Protein AF-A0A645GGL5-F1 (afdb_monomer)

Structure (mmCIF, N/CA/C/O backbone):
data_AF-A0A645GGL5-F1
#
_entry.id   AF-A0A645GGL5-F1
#
loop_
_atom_site.group_PDB
_atom_site.id
_atom_site.type_symbol
_atom_site.label_atom_id
_atom_site.label_alt_id
_atom_site.label_comp_id
_atom_site.label_asym_id
_atom_site.label_entity_id
_atom_site.label_seq_id
_atom_site.pdbx_PDB_ins_code
_atom_site.Cartn_x
_atom_site.Cartn_y
_atom_site.Cartn_z
_atom_site.occupancy
_atom_site.B_iso_or_equiv
_atom_site.auth_seq_id
_atom_site.auth_comp_id
_atom_site.auth_asym_id
_atom_site.auth_atom_id
_atom_site.pdbx_PDB_model_num
ATOM 1 N N . MET A 1 1 ? -5.438 13.450 6.960 1.00 63.94 1 MET A N 1
ATOM 2 C CA . MET A 1 1 ? -4.091 13.991 7.249 1.00 63.94 1 MET A CA 1
ATOM 3 C C . MET A 1 1 ? -3.062 12.881 7.447 1.00 63.94 1 MET A C 1
ATOM 5 O O . MET A 1 1 ? -2.145 12.822 6.651 1.00 63.94 1 MET A O 1
ATOM 9 N N . VAL A 1 2 ? -3.244 11.938 8.383 1.00 72.25 2 VAL A N 1
ATOM 10 C CA . VAL A 1 2 ? -2.272 10.837 8.626 1.00 72.25 2 VAL A CA 1
ATOM 11 C C . VAL A 1 2 ? -1.966 9.992 7.383 1.00 72.25 2 VAL A C 1
ATOM 13 O O . VAL A 1 2 ? -0.807 9.718 7.104 1.00 72.25 2 VAL A O 1
ATOM 16 N N . ILE A 1 3 ? -2.996 9.632 6.607 1.00 76.62 3 ILE A N 1
ATOM 17 C CA . ILE A 1 3 ? -2.826 8.859 5.364 1.00 76.62 3 ILE A CA 1
ATOM 18 C C . ILE A 1 3 ? -1.961 9.626 4.357 1.00 76.62 3 ILE A C 1
ATOM 20 O O . ILE A 1 3 ? -1.050 9.052 3.786 1.00 76.62 3 ILE A O 1
ATOM 24 N N . ALA A 1 4 ? -2.203 10.930 4.191 1.00 79.25 4 ALA A N 1
ATOM 25 C CA . ALA A 1 4 ? -1.440 11.758 3.259 1.00 79.25 4 ALA A CA 1
ATOM 26 C C . ALA A 1 4 ? 0.041 11.843 3.656 1.00 79.25 4 ALA A C 1
ATOM 28 O O . ALA A 1 4 ? 0.901 11.696 2.801 1.00 79.25 4 ALA A O 1
ATOM 29 N N . ILE A 1 5 ? 0.339 11.993 4.953 1.00 81.75 5 ILE A N 1
ATOM 30 C CA . ILE A 1 5 ? 1.720 12.011 5.458 1.00 81.75 5 ILE A CA 1
ATOM 31 C C . ILE A 1 5 ? 2.412 10.670 5.179 1.00 81.75 5 ILE A C 1
ATOM 33 O O . ILE A 1 5 ? 3.518 10.655 4.649 1.00 81.75 5 ILE A O 1
ATOM 37 N N . ALA A 1 6 ? 1.750 9.547 5.479 1.00 79.19 6 ALA A N 1
ATOM 38 C CA . ALA A 1 6 ? 2.298 8.218 5.208 1.00 79.19 6 ALA A CA 1
ATOM 39 C C . ALA A 1 6 ? 2.576 8.011 3.710 1.00 79.19 6 ALA A C 1
ATOM 41 O O . ALA A 1 6 ? 3.641 7.528 3.338 1.00 79.19 6 ALA A O 1
ATOM 42 N N . THR A 1 7 ? 1.65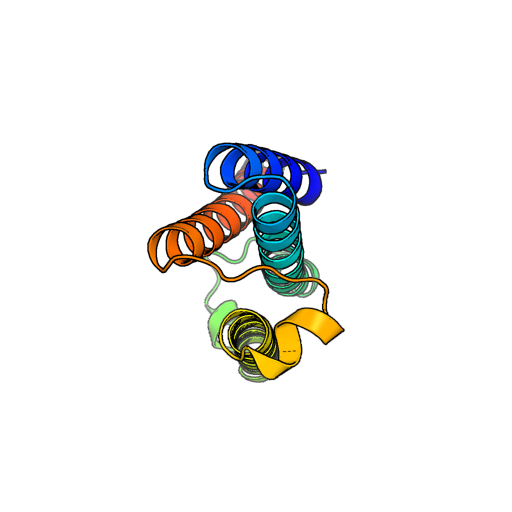8 8.439 2.846 1.00 83.56 7 THR A N 1
ATOM 43 C CA . THR A 1 7 ? 1.824 8.381 1.393 1.00 83.56 7 THR A CA 1
ATOM 44 C C . THR A 1 7 ? 2.968 9.255 0.889 1.00 83.56 7 THR A C 1
ATOM 46 O O . THR A 1 7 ? 3.743 8.800 0.054 1.00 83.56 7 THR A O 1
ATOM 49 N N . SER A 1 8 ? 3.108 10.486 1.385 1.00 83.88 8 SER A N 1
ATOM 50 C CA . SER A 1 8 ? 4.217 11.365 0.998 1.00 83.88 8 SER A CA 1
ATOM 51 C C . SER A 1 8 ? 5.570 10.789 1.421 1.00 83.88 8 SER A C 1
ATOM 53 O O . SER A 1 8 ? 6.527 10.862 0.656 1.00 83.88 8 SER A O 1
ATOM 55 N N . ILE A 1 9 ? 5.649 10.157 2.598 1.00 83.19 9 ILE A N 1
ATOM 56 C CA . ILE A 1 9 ? 6.859 9.446 3.035 1.00 83.19 9 ILE A CA 1
ATOM 57 C C . ILE A 1 9 ? 7.143 8.257 2.107 1.00 83.19 9 ILE A C 1
ATOM 59 O O . ILE A 1 9 ? 8.277 8.101 1.660 1.00 83.19 9 ILE A O 1
ATOM 63 N N . ALA A 1 10 ? 6.124 7.462 1.757 1.00 81.94 10 ALA A N 1
ATOM 64 C CA . ALA A 1 10 ? 6.272 6.348 0.816 1.00 81.94 10 ALA A CA 1
ATOM 65 C C . ALA A 1 10 ? 6.805 6.812 -0.545 1.00 81.94 10 ALA A C 1
ATOM 67 O O . ALA A 1 10 ? 7.709 6.185 -1.095 1.00 81.94 10 ALA A O 1
ATOM 68 N N . P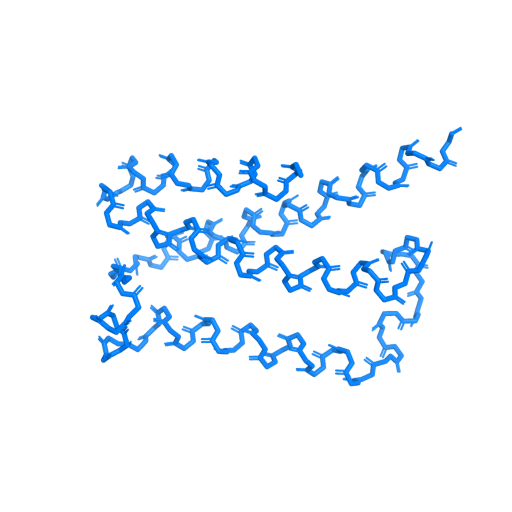HE A 1 11 ? 6.279 7.929 -1.056 1.00 85.81 11 PHE A N 1
ATOM 69 C CA . PHE A 1 11 ? 6.732 8.533 -2.305 1.00 85.81 11 PHE A CA 1
ATOM 70 C C . PHE A 1 11 ? 8.211 8.917 -2.239 1.00 85.81 11 PHE A C 1
ATOM 72 O O . PHE A 1 11 ? 8.981 8.537 -3.115 1.00 85.81 11 PHE A O 1
ATOM 79 N N . HIS A 1 12 ? 8.628 9.615 -1.177 1.00 85.69 12 HIS A N 1
ATOM 80 C CA . HIS A 1 12 ? 10.024 10.018 -0.997 1.00 85.69 12 HIS A CA 1
ATOM 81 C C . HIS A 1 12 ? 10.976 8.824 -0.862 1.00 85.69 12 HIS A C 1
ATOM 83 O O . HIS A 1 12 ? 12.076 8.851 -1.412 1.00 85.69 12 HIS A O 1
ATOM 89 N N . MET A 1 13 ? 10.562 7.764 -0.166 1.00 81.56 13 MET A N 1
ATOM 90 C CA . MET A 1 13 ? 11.359 6.540 -0.064 1.00 81.56 13 MET A CA 1
ATOM 91 C C . MET A 1 13 ? 11.488 5.835 -1.418 1.00 81.56 13 MET A C 1
ATOM 93 O O . MET A 1 13 ? 12.586 5.423 -1.783 1.00 81.56 13 MET A O 1
ATOM 97 N N . GLY A 1 14 ? 10.400 5.743 -2.187 1.00 81.25 14 GLY A N 1
ATOM 98 C CA . GLY A 1 14 ? 10.430 5.140 -3.520 1.00 81.25 14 GLY A CA 1
ATOM 99 C C . GLY A 1 14 ? 11.209 5.964 -4.541 1.00 81.25 14 GLY A C 1
ATOM 100 O O . GLY A 1 14 ? 11.918 5.391 -5.366 1.00 81.25 14 GLY A O 1
ATOM 101 N N . LEU A 1 15 ? 11.167 7.294 -4.423 1.00 85.94 15 LEU A N 1
ATOM 102 C CA . LEU A 1 15 ? 11.969 8.204 -5.236 1.00 85.94 15 LEU A CA 1
ATOM 103 C C . LEU A 1 15 ? 13.469 7.932 -5.059 1.00 85.94 15 LEU A C 1
ATOM 105 O O . LEU A 1 15 ? 14.188 7.835 -6.050 1.00 85.94 15 LEU A O 1
ATOM 109 N N . ASN A 1 16 ? 13.921 7.737 -3.817 1.00 82.00 16 ASN A N 1
ATOM 110 C CA . ASN A 1 16 ? 15.318 7.410 -3.515 1.00 82.00 16 ASN A CA 1
ATOM 111 C C . ASN A 1 16 ? 15.701 5.969 -3.891 1.00 82.00 16 ASN A C 1
ATOM 113 O O . ASN A 1 16 ? 16.874 5.699 -4.130 1.00 82.00 16 ASN A O 1
ATOM 117 N N . ALA A 1 17 ? 14.739 5.042 -3.929 1.00 78.75 17 ALA A N 1
ATOM 118 C CA . ALA A 1 17 ? 14.996 3.633 -4.226 1.00 78.75 17 ALA A CA 1
ATOM 119 C C . ALA A 1 17 ? 15.057 3.323 -5.731 1.00 78.75 17 ALA A C 1
ATOM 121 O O . ALA A 1 17 ? 15.765 2.402 -6.131 1.00 78.75 17 ALA A O 1
ATOM 122 N N . GLY A 1 18 ? 14.305 4.047 -6.565 1.00 75.38 18 GLY A N 1
ATOM 123 C CA . GLY A 1 18 ? 14.214 3.739 -7.996 1.00 75.38 18 GLY A CA 1
ATOM 124 C C . GLY A 1 18 ? 13.600 4.835 -8.865 1.00 75.38 18 GLY A C 1
ATOM 125 O O . GLY A 1 18 ? 13.131 4.550 -9.964 1.00 75.38 18 GLY A O 1
ATOM 126 N N . GLY A 1 19 ? 13.585 6.084 -8.391 1.00 84.31 19 GLY A N 1
ATOM 127 C CA . GLY A 1 19 ? 13.087 7.232 -9.147 1.00 84.31 19 GLY A CA 1
ATOM 128 C C . GLY A 1 19 ? 11.571 7.435 -9.070 1.00 84.31 19 GLY A C 1
ATOM 129 O O . GLY A 1 19 ? 10.853 6.772 -8.318 1.00 84.31 19 GLY A O 1
ATOM 130 N N . ALA A 1 20 ? 11.075 8.405 -9.843 1.00 84.50 20 ALA A N 1
ATOM 131 C CA . ALA A 1 20 ? 9.679 8.845 -9.792 1.00 84.50 20 ALA A CA 1
ATOM 132 C C . ALA A 1 20 ? 8.642 7.722 -10.026 1.00 84.50 20 ALA A C 1
ATOM 134 O O . ALA A 1 20 ? 7.672 7.683 -9.269 1.00 84.50 20 ALA A O 1
ATOM 135 N N . PRO A 1 21 ? 8.833 6.770 -10.966 1.00 84.00 21 PRO A N 1
ATOM 136 C CA . PRO A 1 21 ? 7.868 5.687 -11.189 1.00 84.00 21 PRO A CA 1
ATOM 137 C C . PRO A 1 21 ? 7.700 4.779 -9.961 1.00 84.00 21 PRO A C 1
ATOM 139 O O . PRO A 1 21 ? 6.582 4.451 -9.556 1.00 84.00 21 PRO A O 1
ATOM 142 N N . VAL A 1 22 ? 8.810 4.430 -9.300 1.00 83.12 22 VAL A N 1
ATOM 143 C CA . VAL A 1 22 ? 8.798 3.627 -8.067 1.00 83.12 22 VAL A CA 1
ATOM 144 C C . VAL A 1 22 ? 8.181 4.419 -6.913 1.00 83.12 22 VAL A C 1
ATOM 146 O O . VAL A 1 22 ? 7.363 3.879 -6.168 1.00 83.12 22 VAL A O 1
ATOM 149 N N . GLY A 1 23 ? 8.498 5.713 -6.802 1.00 85.69 23 GLY A N 1
ATOM 150 C CA . GLY A 1 23 ? 7.870 6.631 -5.847 1.00 85.69 23 GLY A CA 1
ATOM 151 C C . GLY A 1 23 ? 6.346 6.660 -5.967 1.00 85.69 23 GLY A C 1
ATOM 152 O O . GLY A 1 23 ? 5.644 6.429 -4.978 1.00 85.69 23 GLY A O 1
ATOM 153 N N . THR A 1 24 ? 5.821 6.887 -7.174 1.00 85.69 24 THR A N 1
ATOM 154 C CA . THR A 1 24 ? 4.372 6.929 -7.443 1.00 85.69 24 THR A CA 1
ATOM 155 C C . THR A 1 24 ? 3.705 5.595 -7.117 1.00 85.69 24 THR A C 1
ATOM 157 O O . THR A 1 24 ? 2.655 5.566 -6.477 1.00 85.69 24 THR A O 1
ATOM 160 N N . THR A 1 25 ? 4.361 4.486 -7.453 1.00 88.00 25 THR A N 1
ATOM 161 C CA . THR A 1 25 ? 3.878 3.127 -7.178 1.00 88.00 25 THR A CA 1
ATOM 162 C C . THR A 1 25 ? 3.782 2.837 -5.678 1.00 88.00 25 THR A C 1
ATOM 164 O O . THR A 1 25 ? 2.753 2.366 -5.185 1.00 88.00 25 THR A O 1
ATOM 167 N N . MET A 1 26 ? 4.823 3.187 -4.913 1.00 84.81 26 MET A N 1
ATOM 168 C CA . MET A 1 26 ? 4.830 3.051 -3.453 1.00 84.81 26 MET A CA 1
ATOM 169 C C . MET A 1 26 ? 3.773 3.943 -2.790 1.00 84.81 26 MET A C 1
ATOM 171 O O . MET A 1 26 ? 3.113 3.523 -1.833 1.00 84.81 26 MET A O 1
ATOM 175 N N . ALA A 1 27 ? 3.579 5.158 -3.306 1.00 86.44 27 ALA A N 1
ATOM 176 C CA . ALA A 1 27 ? 2.553 6.084 -2.846 1.00 86.44 27 ALA A CA 1
ATOM 177 C C . ALA A 1 27 ? 1.136 5.547 -3.102 1.00 86.44 27 ALA A C 1
ATOM 179 O O . ALA A 1 27 ? 0.322 5.516 -2.176 1.00 86.44 27 ALA A O 1
ATOM 180 N N . PHE A 1 28 ? 0.857 5.072 -4.319 1.00 86.75 28 PHE A N 1
ATOM 181 C CA . PHE A 1 28 ? -0.417 4.460 -4.698 1.00 86.75 28 PHE A CA 1
ATOM 182 C C . PHE A 1 28 ? -0.745 3.258 -3.809 1.00 86.75 28 PHE A C 1
ATOM 184 O O . PHE A 1 28 ? -1.812 3.207 -3.193 1.00 86.75 28 PHE A O 1
ATOM 191 N N . ALA A 1 29 ? 0.203 2.334 -3.647 1.00 86.38 29 ALA A N 1
ATOM 192 C CA . ALA A 1 29 ? -0.007 1.146 -2.834 1.00 86.38 29 ALA A CA 1
ATOM 193 C C . ALA A 1 29 ? -0.236 1.483 -1.352 1.00 86.38 29 ALA A C 1
ATOM 195 O O . ALA A 1 29 ? -1.149 0.944 -0.719 1.00 86.38 29 ALA A O 1
ATOM 196 N N . THR A 1 30 ? 0.527 2.440 -0.814 1.00 85.31 30 THR A N 1
ATOM 197 C CA . THR A 1 30 ? 0.342 2.932 0.557 1.00 85.31 30 THR A CA 1
ATOM 198 C C . THR A 1 30 ? -1.027 3.591 0.718 1.00 85.31 30 THR A C 1
ATOM 200 O O . THR A 1 30 ? -1.725 3.303 1.685 1.00 85.31 30 THR A O 1
ATOM 203 N N . LEU A 1 31 ? -1.470 4.412 -0.242 1.00 85.62 31 LEU A N 1
ATOM 204 C CA . LEU A 1 31 ? -2.810 5.009 -0.232 1.00 85.62 31 LEU A CA 1
ATOM 205 C C . LEU A 1 31 ? -3.907 3.947 -0.211 1.00 85.62 31 LEU A C 1
ATOM 207 O O . LEU A 1 31 ? -4.789 4.014 0.647 1.00 85.62 31 LEU A O 1
ATOM 211 N N . CYS A 1 32 ? -3.864 2.981 -1.130 1.00 86.50 32 CYS A N 1
ATOM 212 C CA . CYS A 1 32 ? -4.865 1.920 -1.231 1.00 86.50 32 CYS A CA 1
ATOM 213 C C . CYS A 1 32 ? -4.956 1.119 0.068 1.00 86.50 32 CYS A C 1
ATOM 215 O O . CYS A 1 32 ? -6.047 0.935 0.613 1.00 86.50 32 CYS A O 1
ATOM 217 N N . LEU A 1 33 ? -3.812 0.718 0.620 1.00 82.94 33 LEU A N 1
ATOM 218 C CA . LEU A 1 33 ? -3.767 -0.074 1.840 1.00 82.94 33 LEU A CA 1
ATOM 219 C C . LEU A 1 33 ? -4.180 0.748 3.077 1.00 82.94 33 LEU A C 1
ATOM 221 O O . LEU A 1 33 ? -4.988 0.288 3.886 1.00 82.94 33 LEU A O 1
ATOM 225 N N . SER A 1 34 ? -3.741 2.005 3.195 1.00 81.56 34 SER A N 1
ATOM 226 C CA . SER A 1 34 ? -4.203 2.921 4.247 1.00 81.56 34 SER A CA 1
ATOM 227 C C . SER A 1 34 ? -5.708 3.198 4.164 1.00 81.56 34 SER A C 1
ATOM 229 O O . SER A 1 34 ? -6.364 3.310 5.200 1.00 81.56 34 SER A O 1
ATOM 231 N N . ARG A 1 35 ? -6.286 3.306 2.959 1.00 82.06 35 ARG A N 1
ATOM 232 C CA . ARG A 1 35 ? -7.739 3.461 2.758 1.00 82.06 35 ARG A CA 1
ATOM 233 C C . ARG A 1 35 ? -8.494 2.210 3.173 1.00 82.06 35 ARG A C 1
ATOM 235 O O . ARG A 1 35 ? -9.525 2.331 3.833 1.00 82.06 35 ARG A O 1
ATOM 242 N N . LEU A 1 36 ? -7.950 1.039 2.861 1.00 80.94 36 LEU A N 1
ATOM 243 C CA . LEU A 1 36 ? -8.497 -0.236 3.291 1.00 80.94 36 LEU A CA 1
ATOM 244 C C . LEU A 1 36 ? -8.544 -0.303 4.824 1.00 80.94 36 LEU A C 1
ATOM 246 O O . LEU A 1 36 ? -9.621 -0.463 5.391 1.00 80.94 36 LEU A O 1
ATOM 250 N N . PHE A 1 37 ? -7.426 -0.026 5.506 1.00 74.25 37 PHE A N 1
ATOM 251 C CA . PHE A 1 37 ? -7.370 0.063 6.972 1.00 74.25 37 PHE A CA 1
ATOM 252 C C . PHE A 1 37 ? -8.280 1.157 7.555 1.00 74.25 37 PHE A C 1
ATOM 254 O O . PHE A 1 37 ? -8.886 0.978 8.613 1.00 74.25 37 PHE A O 1
ATOM 261 N N . HIS A 1 38 ? -8.427 2.294 6.878 1.00 74.19 38 HIS A N 1
ATOM 262 C CA . HIS A 1 38 ? -9.354 3.340 7.301 1.00 74.19 38 HIS A CA 1
ATOM 263 C C . HIS A 1 38 ? -10.815 2.885 7.196 1.00 74.19 38 HIS A C 1
ATOM 265 O O . HIS A 1 38 ? -1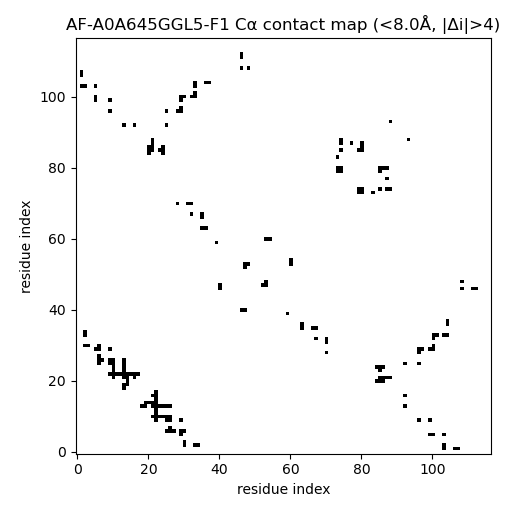1.603 3.184 8.089 1.00 74.19 38 HIS A O 1
ATOM 271 N N . GLY A 1 39 ? -11.177 2.129 6.156 1.00 71.69 39 GLY A N 1
ATOM 272 C CA . GLY A 1 39 ? -12.508 1.538 5.998 1.00 71.69 39 GLY A CA 1
ATOM 273 C C . GLY A 1 39 ? -12.893 0.645 7.182 1.00 71.69 39 GLY A C 1
ATOM 274 O O . GLY A 1 39 ? -14.020 0.727 7.676 1.00 71.69 39 GLY A O 1
ATOM 275 N N . PHE A 1 40 ? -11.928 -0.106 7.730 1.00 67.31 40 PHE A N 1
ATOM 276 C CA . PHE A 1 40 ? -12.100 -0.795 9.017 1.00 67.31 40 PHE A CA 1
ATOM 277 C C . PHE A 1 40 ? -12.389 0.196 10.128 1.00 67.31 40 PHE A C 1
ATOM 279 O O . PHE A 1 40 ? -13.353 0.029 10.879 1.00 67.31 40 PHE A O 1
ATOM 286 N N . ASN A 1 41 ? -11.564 1.245 10.204 1.00 61.75 41 ASN A N 1
ATOM 287 C CA . ASN A 1 41 ? -11.613 2.205 11.291 1.00 61.75 41 ASN A CA 1
ATOM 288 C C . ASN A 1 41 ? -12.914 3.040 11.331 1.00 61.75 41 ASN A C 1
ATOM 290 O O . ASN A 1 41 ? -13.357 3.434 12.411 1.00 61.75 41 ASN A O 1
ATOM 294 N N . CYS A 1 42 ? -13.528 3.288 10.171 1.00 56.88 42 CYS A N 1
ATOM 295 C CA . CYS A 1 42 ? -14.794 4.009 10.019 1.00 56.88 42 CYS A CA 1
ATOM 296 C C . CYS A 1 42 ? -16.017 3.170 10.391 1.00 56.88 42 CYS A C 1
ATOM 298 O O . CYS A 1 42 ? -16.970 3.714 10.943 1.00 56.88 42 CYS A O 1
ATOM 300 N N . LYS A 1 43 ? -16.003 1.852 10.147 1.00 56.53 43 LYS A N 1
ATOM 301 C CA . LYS A 1 43 ? -17.147 0.990 10.493 1.00 56.53 43 LYS A CA 1
ATOM 302 C C . LYS A 1 43 ? -17.270 0.727 11.999 1.00 56.53 43 LYS A C 1
ATOM 304 O O . LYS A 1 43 ? -18.340 0.342 12.463 1.00 56.53 43 LYS A O 1
ATOM 309 N N . SER A 1 44 ? -16.213 0.947 12.787 1.00 48.81 44 SER A N 1
ATOM 310 C CA . SER A 1 44 ? -16.282 0.853 14.251 1.00 48.81 44 SER A CA 1
ATOM 311 C C . SER A 1 44 ? -15.938 2.179 14.955 1.00 48.81 44 SER A C 1
ATOM 313 O O . SER A 1 44 ? -14.814 2.681 14.983 1.00 48.81 44 SER A O 1
ATOM 315 N N . GLN A 1 45 ? -16.937 2.726 15.643 1.00 45.25 45 GLN A N 1
ATOM 316 C CA . GLN A 1 45 ? -16.848 3.932 16.477 1.00 45.25 45 GLN A CA 1
ATOM 317 C C . GLN A 1 45 ? -15.947 3.746 17.727 1.00 45.25 45 GLN A C 1
ATOM 319 O O . GLN A 1 45 ? -15.676 4.699 18.461 1.00 45.25 45 GLN A O 1
ATOM 324 N N . ARG A 1 46 ? -15.436 2.526 17.981 1.00 46.94 46 ARG A N 1
ATOM 325 C CA . ARG A 1 46 ? -14.526 2.179 19.094 1.00 46.94 46 ARG A CA 1
ATOM 326 C C . ARG A 1 46 ? -13.118 1.777 18.595 1.00 46.94 46 ARG A C 1
ATOM 328 O O . ARG A 1 46 ? -12.993 1.332 17.454 1.00 46.94 46 ARG A O 1
ATOM 335 N N . PRO A 1 47 ? -12.043 1.992 19.384 1.00 46.72 47 PRO A N 1
ATOM 336 C CA . PRO A 1 47 ? -10.682 1.559 19.050 1.00 46.72 47 PRO A CA 1
ATOM 337 C C . PRO A 1 47 ? -10.633 0.032 18.921 1.00 46.72 47 PRO A C 1
ATOM 339 O O . PRO A 1 47 ? -11.193 -0.684 19.749 1.00 46.72 47 PRO A O 1
ATOM 342 N N . MET A 1 48 ? -10.037 -0.454 17.833 1.00 49.25 48 MET A N 1
ATOM 343 C CA . MET A 1 48 ? -10.294 -1.805 17.311 1.00 49.25 48 MET A CA 1
ATOM 344 C C . MET A 1 48 ? -9.218 -2.816 17.674 1.00 49.25 48 MET A C 1
ATOM 346 O O . MET A 1 48 ? -9.524 -4.002 17.708 1.00 49.25 48 MET A O 1
ATOM 350 N N . LEU A 1 49 ? -8.006 -2.363 18.021 1.00 48.81 49 LEU A N 1
ATOM 351 C CA . LEU A 1 49 ? -6.923 -3.241 18.493 1.00 48.81 49 LEU A CA 1
ATOM 352 C C . LEU A 1 49 ? -7.288 -4.066 19.731 1.00 48.81 49 LEU A C 1
ATOM 354 O O . LEU A 1 49 ? -6.657 -5.084 19.973 1.00 48.81 49 LEU A O 1
ATOM 358 N N . PHE A 1 50 ? -8.314 -3.665 20.489 1.00 47.91 50 PHE A N 1
ATOM 359 C CA . PHE A 1 50 ? -8.690 -4.319 21.746 1.00 47.91 50 PHE A CA 1
ATOM 360 C C . PHE A 1 50 ? -10.11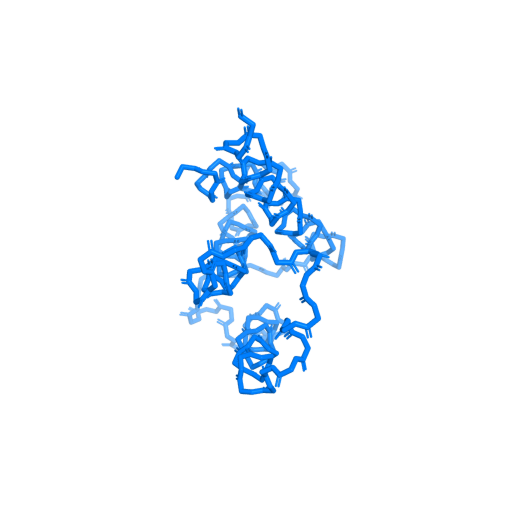5 -4.884 21.777 1.00 47.91 50 PHE A C 1
ATOM 362 O O . PHE A 1 50 ? -10.567 -5.342 22.825 1.00 47.91 50 PHE A O 1
ATOM 369 N N . SER A 1 51 ? -10.857 -4.885 20.662 1.00 48.03 51 SER A N 1
ATOM 370 C CA . SER A 1 51 ? -12.214 -5.443 20.652 1.00 48.03 51 SER A CA 1
ATOM 371 C C . SER A 1 51 ? -12.300 -6.669 19.750 1.00 48.03 51 SER A C 1
ATOM 373 O O . SER A 1 51 ? -12.171 -6.563 18.532 1.00 48.03 51 SER A O 1
ATOM 375 N N . LYS A 1 52 ? -12.622 -7.828 20.345 1.00 52.75 52 LYS A N 1
ATOM 376 C CA . LYS A 1 52 ? -12.892 -9.127 19.685 1.00 52.75 52 LYS A CA 1
ATOM 377 C C . LYS A 1 52 ? -13.892 -9.059 18.508 1.00 52.75 52 LYS A C 1
ATOM 379 O O . LYS A 1 52 ? -14.033 -10.022 17.763 1.00 52.75 52 LYS A O 1
ATOM 384 N N . LYS A 1 53 ? -14.569 -7.922 18.296 1.00 54.41 53 LYS A N 1
ATOM 385 C CA . LYS A 1 53 ? -15.428 -7.651 17.133 1.00 54.41 53 LYS A CA 1
ATOM 386 C C . LYS A 1 53 ? -14.682 -7.543 15.797 1.00 54.41 53 LYS A C 1
ATOM 388 O O . LYS A 1 53 ? -15.336 -7.751 14.779 1.00 54.41 53 LYS A O 1
ATOM 393 N N . LEU A 1 54 ? -13.370 -7.266 15.780 1.00 55.28 54 LEU A N 1
ATOM 394 C CA . LEU A 1 54 ? -12.590 -7.199 14.530 1.00 55.28 54 LEU A CA 1
ATOM 395 C C . LEU A 1 54 ? -12.638 -8.535 13.765 1.00 55.28 54 LEU A C 1
ATOM 397 O O . LEU A 1 54 ? -12.886 -8.549 12.565 1.00 55.28 54 LEU A O 1
ATOM 401 N N . PHE A 1 55 ? -12.502 -9.653 14.482 1.00 58.31 55 PHE A N 1
ATOM 402 C CA . PHE A 1 55 ? -12.595 -11.006 13.921 1.00 58.31 55 PHE A CA 1
ATOM 403 C C . PHE A 1 55 ? -14.033 -11.530 13.796 1.00 58.31 55 PHE A C 1
ATOM 405 O O . PHE A 1 55 ? -14.273 -12.509 13.095 1.00 58.31 55 PHE A O 1
ATOM 412 N N . ASN A 1 56 ? -15.006 -10.886 14.447 1.00 62.91 56 ASN A N 1
ATOM 413 C CA . ASN A 1 56 ? -16.394 -11.350 14.425 1.00 62.91 56 ASN A CA 1
ATOM 414 C C . ASN A 1 56 ? -17.115 -11.003 13.109 1.00 62.91 56 ASN A C 1
ATOM 416 O O . ASN A 1 56 ? -18.053 -11.691 12.716 1.00 62.91 56 ASN A O 1
ATOM 420 N N . ASN A 1 57 ? -16.693 -9.944 12.405 1.00 72.25 57 ASN A N 1
ATOM 421 C CA . ASN A 1 57 ? -17.306 -9.548 11.136 1.00 72.25 57 ASN A CA 1
ATOM 422 C C . ASN A 1 57 ? -16.522 -10.101 9.937 1.00 72.25 57 ASN A C 1
ATOM 424 O O . ASN A 1 57 ? -15.698 -9.409 9.336 1.00 72.25 57 ASN A O 1
ATOM 428 N N . ARG A 1 58 ? -16.826 -11.353 9.577 1.00 73.25 58 ARG A N 1
ATOM 429 C CA . ARG A 1 58 ? -16.205 -12.056 8.443 1.00 73.25 58 ARG A CA 1
ATOM 430 C C . ARG A 1 58 ? -16.354 -11.305 7.118 1.00 73.25 58 ARG A C 1
ATOM 432 O O . ARG A 1 58 ? -15.426 -11.326 6.324 1.00 73.25 58 ARG A O 1
ATOM 439 N N . TYR A 1 59 ? -17.461 -10.590 6.899 1.00 79.50 59 TYR A N 1
ATOM 440 C CA . TYR A 1 59 ? -17.664 -9.790 5.684 1.00 79.50 59 TYR A CA 1
ATOM 441 C C . TYR A 1 59 ? -16.684 -8.621 5.583 1.00 79.50 59 TYR A C 1
ATOM 443 O O . TYR A 1 59 ? -16.186 -8.323 4.503 1.00 79.50 59 TYR A O 1
ATOM 451 N N . LEU A 1 60 ? -16.387 -7.964 6.708 1.00 74.25 60 LEU A N 1
ATOM 452 C CA . LEU A 1 60 ? -15.414 -6.876 6.728 1.00 74.25 60 LEU A CA 1
ATOM 453 C C . LEU A 1 60 ? -14.005 -7.414 6.458 1.00 74.25 60 LEU A C 1
ATOM 455 O O . LEU A 1 60 ? -13.293 -6.859 5.627 1.00 74.25 60 LEU A O 1
ATOM 459 N N . LEU A 1 61 ? -13.640 -8.526 7.106 1.00 77.50 61 LEU A N 1
ATOM 460 C CA . LEU A 1 61 ? -12.363 -9.202 6.876 1.00 77.50 61 LEU A CA 1
ATOM 461 C C . LEU A 1 61 ? -12.221 -9.682 5.423 1.00 77.50 61 LEU A C 1
ATOM 463 O O . LEU A 1 61 ? -11.167 -9.499 4.827 1.00 77.50 61 LEU A O 1
ATOM 467 N N . LEU A 1 62 ? -13.286 -10.228 4.829 1.00 81.94 62 LEU A N 1
ATOM 468 C CA . LEU A 1 62 ? -13.307 -10.612 3.417 1.00 81.94 62 LEU A CA 1
ATOM 469 C C . LEU A 1 62 ? -13.114 -9.406 2.497 1.00 81.94 62 LEU A C 1
ATOM 471 O O . LEU A 1 62 ? -12.296 -9.484 1.591 1.00 81.94 62 LEU A O 1
ATOM 475 N N . ALA A 1 63 ? -13.789 -8.280 2.747 1.00 84.06 63 ALA A N 1
ATOM 476 C CA . ALA A 1 63 ? -13.604 -7.065 1.949 1.00 84.06 63 ALA 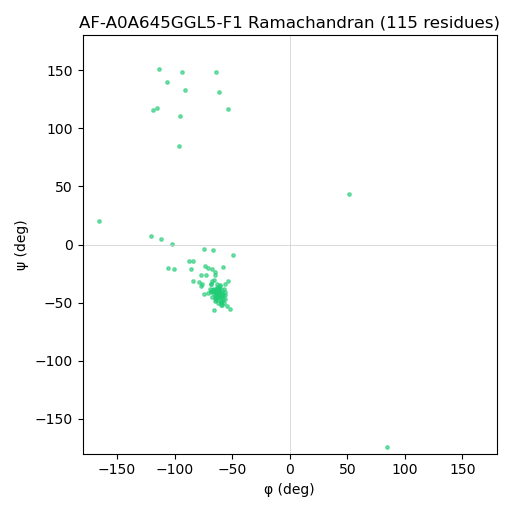A CA 1
ATOM 477 C C . ALA A 1 63 ? -12.156 -6.539 2.009 1.00 84.06 63 ALA A C 1
ATOM 479 O O . ALA A 1 63 ? -11.634 -6.054 1.007 1.00 84.06 63 ALA A O 1
ATOM 480 N N . PHE A 1 64 ? -11.481 -6.680 3.156 1.00 82.75 64 PHE A N 1
ATOM 481 C CA . PHE A 1 64 ? -10.047 -6.391 3.276 1.00 82.75 64 PHE A CA 1
ATOM 482 C C . PHE A 1 64 ? -9.196 -7.326 2.464 1.00 82.75 64 PHE A C 1
ATOM 484 O O . PHE A 1 64 ? -8.402 -6.875 1.655 1.00 82.75 64 PHE A O 1
ATOM 491 N N . LEU A 1 65 ? -9.344 -8.625 2.704 1.00 83.19 65 LEU A N 1
ATOM 492 C CA . LEU A 1 65 ? -8.524 -9.623 2.039 1.00 83.19 65 LEU A CA 1
ATOM 493 C C . LEU A 1 65 ? -8.698 -9.515 0.529 1.00 83.19 65 LEU A C 1
ATOM 495 O O . LEU A 1 65 ? -7.711 -9.550 -0.192 1.00 83.19 65 LEU A O 1
ATOM 499 N N . PHE A 1 66 ? -9.923 -9.268 0.067 1.00 88.56 66 PHE A N 1
ATOM 500 C CA . PHE A 1 66 ? -10.215 -9.017 -1.334 1.00 88.56 66 PHE A CA 1
ATOM 501 C C . PHE A 1 66 ? -9.514 -7.751 -1.849 1.00 88.56 66 PHE A C 1
ATOM 503 O O . PHE A 1 66 ? -8.791 -7.822 -2.837 1.00 88.56 66 PHE A O 1
ATOM 510 N N . GLY A 1 67 ? -9.637 -6.611 -1.158 1.00 87.56 67 GLY A N 1
ATOM 511 C CA . GLY A 1 67 ? -8.958 -5.371 -1.555 1.00 87.56 67 GLY A CA 1
ATOM 512 C C . GLY A 1 67 ? -7.425 -5.462 -1.526 1.00 87.56 67 GLY A C 1
ATOM 513 O O . GLY A 1 67 ? -6.757 -4.949 -2.420 1.00 87.56 67 GLY A O 1
ATOM 514 N N . ALA A 1 68 ? -6.860 -6.145 -0.531 1.00 84.69 68 ALA A N 1
ATOM 515 C CA . ALA A 1 68 ? -5.425 -6.384 -0.406 1.00 84.69 68 ALA A CA 1
ATOM 516 C C . ALA A 1 68 ? -4.910 -7.348 -1.485 1.00 84.69 68 ALA A C 1
ATOM 518 O O . ALA A 1 68 ? -3.826 -7.134 -2.029 1.00 84.69 68 ALA A O 1
ATOM 519 N N . ALA A 1 69 ? -5.694 -8.376 -1.824 1.00 86.88 69 ALA A N 1
ATOM 520 C CA . ALA A 1 69 ? -5.392 -9.290 -2.919 1.00 86.88 69 ALA A CA 1
ATOM 521 C C . ALA A 1 69 ? -5.393 -8.550 -4.259 1.00 86.88 69 ALA A C 1
ATOM 523 O O . ALA A 1 69 ? -4.412 -8.640 -4.981 1.00 86.88 69 ALA A O 1
ATOM 524 N N . LEU A 1 70 ? -6.422 -7.741 -4.538 1.00 88.38 70 LEU A N 1
ATOM 525 C CA . LEU A 1 70 ? -6.488 -6.885 -5.729 1.00 88.38 70 LEU A CA 1
ATOM 526 C C . LEU A 1 70 ? -5.288 -5.945 -5.838 1.00 88.38 70 LEU A C 1
ATOM 528 O O . LEU A 1 70 ? -4.670 -5.868 -6.896 1.00 88.38 70 LEU A O 1
ATOM 532 N N . 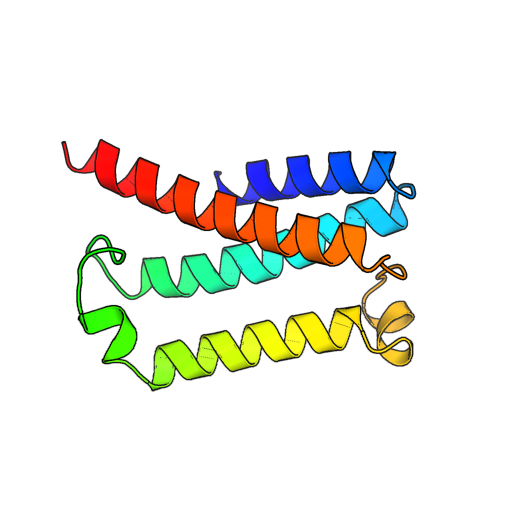LEU A 1 71 ? -4.926 -5.262 -4.747 1.00 87.25 71 LEU A N 1
ATOM 533 C CA . LEU A 1 71 ? -3.748 -4.396 -4.739 1.00 87.25 71 LEU A CA 1
ATOM 534 C C . LEU A 1 71 ? -2.474 -5.194 -5.034 1.00 87.25 71 LEU A C 1
ATOM 536 O O . LEU A 1 71 ? -1.655 -4.767 -5.837 1.00 87.25 71 LEU A O 1
ATOM 540 N N . THR A 1 72 ? -2.320 -6.364 -4.416 1.00 83.75 72 THR A N 1
ATOM 541 C CA . THR A 1 72 ? -1.161 -7.232 -4.653 1.00 83.75 72 THR A CA 1
ATOM 542 C C . THR A 1 72 ? -1.120 -7.702 -6.104 1.00 83.75 72 THR A C 1
ATOM 544 O O . THR A 1 72 ? -0.063 -7.642 -6.714 1.00 83.75 72 THR A O 1
ATOM 547 N N . SER A 1 73 ? -2.259 -8.084 -6.687 1.00 85.88 73 SER A N 1
ATOM 548 C CA . SER A 1 73 ? -2.373 -8.455 -8.100 1.00 85.88 73 SER A CA 1
ATOM 549 C C . SER A 1 73 ? -1.950 -7.323 -9.035 1.00 85.88 73 SER A C 1
ATOM 551 O O . SER A 1 73 ? -1.234 -7.580 -9.994 1.00 85.88 73 SER A O 1
ATOM 553 N N . VAL A 1 74 ? -2.333 -6.075 -8.748 1.00 85.69 74 VAL A N 1
ATOM 554 C CA . VAL A 1 74 ? -1.896 -4.910 -9.541 1.00 85.69 74 VAL A CA 1
ATOM 555 C C . VAL A 1 74 ? -0.377 -4.712 -9.469 1.00 85.69 74 VAL A C 1
ATOM 557 O O . VAL A 1 74 ? 0.219 -4.305 -10.457 1.00 85.69 74 VAL A O 1
ATOM 560 N N . LEU A 1 75 ? 0.258 -5.023 -8.335 1.00 82.00 75 LEU A N 1
ATOM 561 C CA . LEU A 1 75 ? 1.706 -4.851 -8.151 1.00 82.00 75 LEU A CA 1
ATOM 562 C C . LEU A 1 75 ? 2.553 -6.032 -8.648 1.00 82.00 75 LEU A C 1
ATOM 564 O O . LEU A 1 75 ? 3.754 -5.864 -8.836 1.00 82.00 75 LEU A O 1
ATOM 568 N N . THR A 1 76 ? 1.977 -7.228 -8.797 1.00 80.50 76 THR A N 1
ATOM 569 C CA . THR A 1 76 ? 2.725 -8.438 -9.184 1.00 80.50 76 THR A CA 1
ATOM 570 C C . THR A 1 76 ? 2.490 -8.873 -10.622 1.00 80.50 76 THR A C 1
ATOM 572 O O . THR A 1 76 ? 3.298 -9.630 -11.159 1.00 80.50 76 THR A O 1
ATOM 575 N N . ILE A 1 77 ? 1.394 -8.441 -11.249 1.00 84.25 77 ILE A N 1
ATOM 576 C CA . ILE A 1 77 ? 1.057 -8.838 -12.614 1.00 84.25 77 ILE A CA 1
ATOM 577 C C . ILE A 1 77 ? 1.572 -7.765 -13.589 1.00 84.25 77 ILE A C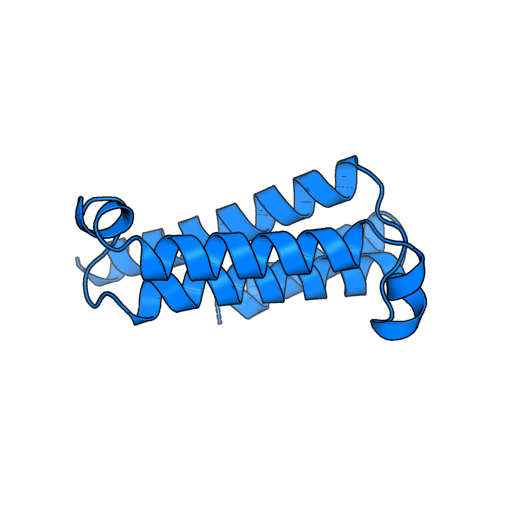 1
ATOM 579 O O . ILE A 1 77 ? 0.977 -6.691 -13.670 1.00 84.25 77 ILE A O 1
ATOM 583 N N . PRO A 1 78 ? 2.599 -8.058 -14.408 1.00 77.69 78 PRO A N 1
ATOM 584 C CA . PRO A 1 78 ? 3.221 -7.067 -15.295 1.00 77.69 78 PRO A CA 1
ATOM 585 C C . PRO A 1 78 ? 2.276 -6.548 -16.390 1.00 77.69 78 PRO A C 1
ATOM 587 O O . PRO A 1 78 ? 2.428 -5.440 -16.883 1.00 77.69 78 PRO A O 1
ATOM 590 N N . VAL A 1 79 ? 1.238 -7.310 -16.750 1.00 83.44 79 VAL A N 1
ATOM 591 C CA . VAL A 1 79 ? 0.205 -6.871 -17.712 1.00 83.44 79 VAL A CA 1
ATOM 592 C C . VAL A 1 79 ? -0.605 -5.677 -17.184 1.00 83.44 79 VAL A C 1
ATOM 594 O O . VAL A 1 79 ? -1.143 -4.898 -17.968 1.00 83.44 79 VAL A O 1
ATOM 597 N N . LEU A 1 80 ? -0.696 -5.522 -15.860 1.00 79.69 80 LEU A N 1
ATOM 598 C CA . LEU A 1 80 ? -1.429 -4.437 -15.208 1.00 79.69 80 LEU A CA 1
ATOM 599 C C . LEU A 1 80 ? -0.565 -3.177 -15.019 1.00 79.69 80 LEU A C 1
ATOM 601 O O . LEU A 1 80 ? -1.130 -2.106 -14.803 1.00 79.69 80 LEU A O 1
ATOM 605 N N . GLU A 1 81 ? 0.763 -3.272 -15.172 1.00 80.56 81 GLU A N 1
ATOM 606 C CA . GLU A 1 81 ? 1.704 -2.146 -15.060 1.00 80.56 81 GLU A CA 1
ATOM 607 C C . GLU A 1 81 ? 1.326 -0.942 -15.940 1.00 80.56 81 GLU A C 1
ATOM 609 O O . GLU A 1 81 ? 1.103 0.138 -15.388 1.00 80.56 81 GLU A O 1
ATOM 614 N N . PRO A 1 82 ? 1.150 -1.088 -17.270 1.00 80.88 82 PRO A N 1
ATOM 615 C CA . PRO A 1 82 ? 0.797 0.040 -18.133 1.00 80.88 82 PRO A CA 1
ATOM 616 C C . PRO A 1 82 ? -0.644 0.529 -17.937 1.00 80.88 82 PRO A C 1
ATOM 618 O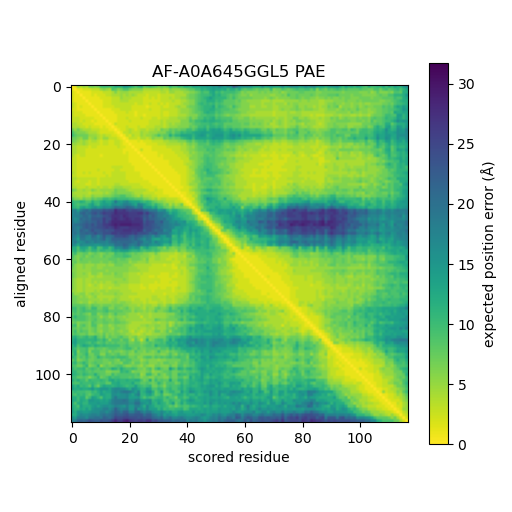 O . PRO A 1 82 ? -0.963 1.653 -18.312 1.00 80.88 82 PRO A O 1
ATOM 621 N N . LEU A 1 83 ? -1.530 -0.296 -17.366 1.00 83.56 83 LEU A N 1
ATOM 622 C CA . LEU A 1 83 ? -2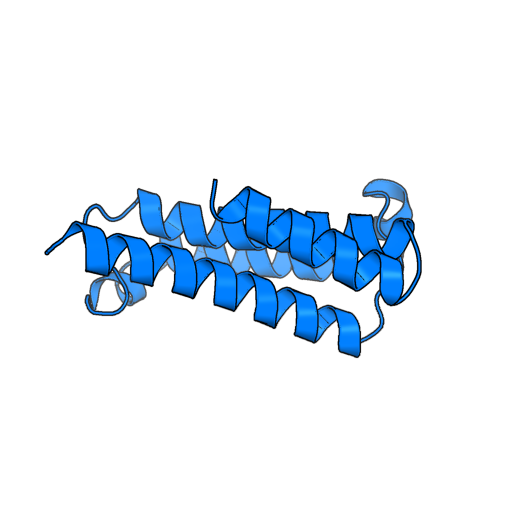.927 0.079 -17.130 1.00 83.56 83 LEU A CA 1
ATOM 623 C C . LEU A 1 83 ? -3.076 0.981 -15.896 1.00 83.56 83 LEU A C 1
ATOM 625 O O . LEU A 1 83 ? -3.967 1.827 -15.850 1.00 83.56 83 LEU A O 1
ATOM 629 N N . PHE A 1 84 ? -2.213 0.784 -14.900 1.00 79.69 84 PHE A N 1
ATOM 630 C CA . PHE A 1 84 ? -2.235 1.500 -13.623 1.00 79.69 84 PHE A CA 1
ATOM 631 C C . PHE A 1 84 ? -1.038 2.444 -13.429 1.00 79.69 84 PHE A C 1
ATOM 633 O O . PHE A 1 84 ? -0.921 3.046 -12.363 1.00 79.69 84 PHE A O 1
ATOM 640 N N . ASP A 1 85 ? -0.181 2.579 -14.447 1.00 79.12 85 ASP A N 1
ATOM 641 C CA . ASP A 1 85 ? 1.037 3.402 -14.448 1.00 79.12 85 ASP A CA 1
ATOM 642 C C . ASP A 1 85 ? 1.937 3.108 -13.232 1.00 79.12 85 ASP A C 1
ATOM 644 O O . ASP A 1 85 ? 2.425 3.993 -12.522 1.00 79.12 85 ASP A O 1
ATOM 648 N N . VAL A 1 86 ? 2.087 1.812 -12.946 1.00 82.38 86 VAL A N 1
ATOM 649 C CA . VAL A 1 86 ? 2.879 1.287 -11.830 1.00 82.38 86 VAL A CA 1
ATOM 650 C C . VAL A 1 86 ? 4.170 0.673 -12.352 1.00 82.38 86 VAL A C 1
ATOM 652 O O . VAL A 1 86 ? 4.197 0.000 -13.376 1.00 82.38 86 VAL A O 1
ATOM 655 N N . ALA A 1 87 ? 5.254 0.917 -11.626 1.00 80.94 87 ALA A N 1
ATOM 656 C CA . ALA A 1 87 ? 6.585 0.434 -11.941 1.00 80.94 87 ALA A CA 1
ATOM 657 C C . ALA A 1 87 ? 6.876 -0.889 -11.235 1.00 80.94 87 ALA A C 1
ATOM 659 O O . ALA A 1 87 ? 6.455 -1.101 -10.093 1.00 80.94 87 ALA A O 1
ATOM 660 N N . ALA A 1 88 ? 7.689 -1.724 -11.882 1.00 76.00 88 ALA A N 1
ATOM 661 C CA . ALA A 1 88 ? 8.190 -2.959 -11.301 1.00 76.00 88 ALA A CA 1
ATOM 662 C C . ALA A 1 88 ? 8.869 -2.689 -9.945 1.00 76.00 88 ALA A C 1
ATOM 664 O O . ALA A 1 88 ? 9.876 -1.981 -9.837 1.00 76.00 88 ALA A O 1
ATOM 665 N N . LEU A 1 89 ? 8.298 -3.257 -8.885 1.00 71.31 89 LEU A N 1
ATOM 666 C CA . LEU A 1 89 ? 8.826 -3.157 -7.530 1.00 71.31 89 LEU A CA 1
ATOM 667 C C . LEU A 1 89 ? 9.768 -4.325 -7.248 1.00 71.31 89 LEU A C 1
ATOM 669 O O . LEU A 1 89 ? 9.414 -5.489 -7.420 1.00 71.31 89 LEU A O 1
ATOM 673 N N . SER A 1 90 ? 10.941 -4.025 -6.690 1.00 75.69 90 SER A N 1
ATOM 674 C CA . SER A 1 90 ? 11.745 -5.048 -6.018 1.00 75.69 90 SER A CA 1
ATOM 675 C C . SER A 1 90 ? 11.004 -5.588 -4.789 1.00 75.69 90 SER A C 1
ATOM 677 O O . SER A 1 90 ? 10.294 -4.845 -4.102 1.00 75.69 90 SER A O 1
ATOM 679 N N . ALA A 1 91 ? 11.225 -6.863 -4.454 1.00 72.62 91 ALA A N 1
ATOM 680 C CA . ALA A 1 91 ? 10.664 -7.503 -3.262 1.00 72.62 91 ALA A CA 1
ATOM 681 C C . ALA A 1 91 ? 10.967 -6.718 -1.969 1.00 72.62 91 ALA A C 1
ATOM 683 O O . ALA A 1 91 ? 10.143 -6.688 -1.055 1.00 72.62 91 ALA A O 1
ATOM 684 N N . ALA A 1 92 ? 12.109 -6.023 -1.909 1.00 72.56 92 ALA A N 1
ATOM 685 C CA . ALA A 1 92 ? 12.449 -5.137 -0.797 1.00 72.56 92 ALA A CA 1
ATOM 686 C C . ALA A 1 92 ? 11.462 -3.961 -0.668 1.00 72.56 92 ALA A C 1
ATOM 688 O O . ALA A 1 92 ? 10.965 -3.691 0.422 1.00 72.56 92 ALA A O 1
ATOM 689 N N . ASN A 1 93 ? 11.108 -3.309 -1.779 1.00 69.12 93 ASN A N 1
ATOM 690 C CA . ASN A 1 93 ? 10.178 -2.176 -1.784 1.00 69.12 93 ASN A CA 1
ATOM 691 C C . ASN A 1 93 ? 8.753 -2.613 -1.423 1.00 69.12 93 ASN A C 1
ATOM 693 O O . ASN A 1 93 ? 8.046 -1.875 -0.739 1.00 69.12 93 ASN A O 1
ATOM 697 N N . PHE A 1 94 ? 8.353 -3.826 -1.817 1.00 74.44 94 PHE A N 1
ATOM 698 C CA . PHE A 1 94 ? 7.065 -4.408 -1.436 1.00 74.44 94 PHE A CA 1
ATOM 699 C C . PHE A 1 94 ? 6.918 -4.525 0.089 1.00 74.44 94 PHE A C 1
ATOM 701 O O . PHE A 1 94 ? 5.931 -4.054 0.658 1.00 74.44 94 PHE A O 1
ATOM 708 N N . TRP A 1 95 ? 7.929 -5.069 0.776 1.00 73.88 95 TRP A N 1
ATOM 709 C CA . TRP A 1 95 ? 7.929 -5.150 2.241 1.00 73.88 95 TRP A CA 1
ATOM 710 C C . TRP A 1 95 ? 7.922 -3.775 2.907 1.00 73.88 95 TRP A C 1
ATOM 712 O O . TRP A 1 95 ? 7.225 -3.584 3.906 1.00 73.88 95 TRP A O 1
ATOM 722 N N . THR A 1 96 ? 8.623 -2.797 2.332 1.00 74.31 96 THR A N 1
ATOM 723 C CA . THR A 1 96 ? 8.608 -1.413 2.820 1.00 74.31 96 THR A CA 1
ATOM 724 C C . THR A 1 96 ? 7.214 -0.795 2.723 1.00 74.31 96 THR A C 1
ATOM 726 O O . THR A 1 96 ? 6.769 -0.180 3.686 1.00 74.31 96 THR A O 1
ATOM 729 N N . ILE A 1 97 ? 6.486 -1.001 1.616 1.00 72.25 97 ILE A N 1
ATOM 730 C CA . ILE A 1 97 ? 5.094 -0.538 1.455 1.00 72.25 97 ILE A CA 1
ATOM 731 C C . ILE A 1 97 ? 4.195 -1.162 2.526 1.00 72.25 97 ILE A C 1
ATOM 733 O O . ILE A 1 97 ? 3.444 -0.450 3.196 1.00 72.25 97 ILE A O 1
ATOM 737 N N . VAL A 1 98 ? 4.273 -2.485 2.705 1.00 73.69 98 VAL A N 1
ATOM 738 C CA . VAL A 1 98 ? 3.469 -3.204 3.705 1.00 73.69 98 VAL A CA 1
ATOM 739 C C . VAL A 1 98 ? 3.775 -2.680 5.110 1.00 73.69 98 VAL A C 1
ATOM 741 O O . VAL A 1 98 ? 2.851 -2.381 5.870 1.00 73.69 98 VAL A O 1
ATOM 744 N N . GLY A 1 99 ? 5.057 -2.491 5.435 1.00 75.00 99 GLY A N 1
ATOM 745 C CA . GLY A 1 99 ? 5.506 -1.919 6.701 1.00 75.00 99 GLY A CA 1
ATOM 746 C C . GLY A 1 99 ? 5.006 -0.491 6.919 1.00 75.00 99 GLY A C 1
ATOM 747 O O . GLY A 1 99 ? 4.485 -0.182 7.991 1.00 75.00 99 GLY A O 1
ATOM 748 N N . LEU A 1 100 ? 5.085 0.373 5.903 1.00 68.06 100 LEU A N 1
ATOM 749 C CA . LEU A 1 100 ? 4.636 1.764 5.995 1.00 68.06 100 LEU A CA 1
ATOM 750 C C . LEU A 1 100 ? 3.116 1.869 6.136 1.00 68.06 100 LEU A C 1
ATOM 752 O O . LEU A 1 100 ? 2.605 2.666 6.924 1.00 68.06 100 LEU A O 1
ATOM 756 N N . ALA A 1 101 ? 2.374 1.040 5.408 1.00 69.50 101 ALA A N 1
ATOM 757 C CA . ALA A 1 101 ? 0.928 0.991 5.521 1.00 69.50 101 ALA A CA 1
ATOM 758 C C . ALA A 1 101 ? 0.488 0.456 6.890 1.00 69.50 101 ALA A C 1
ATOM 760 O O . ALA A 1 101 ? -0.433 1.011 7.496 1.00 69.50 101 ALA A O 1
ATOM 761 N N . PHE A 1 102 ? 1.184 -0.548 7.429 1.00 72.44 102 PHE A N 1
ATOM 762 C CA . PHE A 1 102 ? 0.965 -1.018 8.795 1.00 72.44 102 PHE A CA 1
ATOM 763 C C . PHE A 1 102 ? 1.317 0.062 9.831 1.00 72.44 102 PHE A C 1
ATOM 765 O O . PHE A 1 102 ? 0.544 0.309 10.756 1.00 72.44 102 PHE A O 1
ATOM 772 N N . ALA A 1 103 ? 2.414 0.799 9.638 1.00 72.50 103 ALA A N 1
ATOM 773 C CA . ALA A 1 103 ? 2.768 1.951 10.465 1.00 72.50 103 ALA A CA 1
ATOM 774 C C . ALA A 1 103 ? 1.702 3.058 10.395 1.00 72.50 103 ALA A C 1
ATOM 776 O O . ALA A 1 103 ? 1.352 3.641 11.420 1.00 72.50 103 ALA A O 1
ATOM 777 N N . SER A 1 104 ? 1.107 3.306 9.222 1.00 66.69 104 SER A N 1
ATOM 778 C CA . SER A 1 104 ? -0.006 4.252 9.067 1.00 66.69 104 SER A CA 1
ATOM 779 C C . SER A 1 104 ? -1.246 3.808 9.856 1.00 66.69 104 SER A C 1
ATOM 781 O O . SER A 1 104 ? -1.898 4.628 10.507 1.00 66.69 104 SER A O 1
ATOM 783 N N . MET A 1 105 ? -1.534 2.502 9.877 1.00 68.50 105 MET A N 1
ATOM 784 C CA . MET A 1 105 ? -2.598 1.915 10.691 1.00 68.50 105 MET A CA 1
ATOM 785 C C . MET A 1 105 ? -2.300 2.084 12.186 1.00 68.50 105 MET A C 1
ATOM 787 O O . MET A 1 105 ? -3.181 2.514 12.934 1.00 68.50 105 MET A O 1
ATOM 791 N N . LEU A 1 106 ? -1.073 1.793 12.629 1.00 67.88 106 LEU A N 1
ATOM 792 C CA . LEU A 1 106 ? -0.647 1.999 14.015 1.00 67.88 106 LEU A CA 1
ATOM 793 C C . LEU A 1 106 ? -0.733 3.474 14.419 1.00 67.88 106 LEU A C 1
ATOM 795 O O . LEU A 1 106 ? -1.284 3.775 15.474 1.00 67.88 106 LEU A O 1
ATOM 799 N N . GLY A 1 107 ? -0.290 4.398 13.564 1.00 65.25 107 GLY A N 1
ATOM 800 C CA . GLY A 1 107 ? -0.368 5.840 13.801 1.00 65.25 107 GLY A CA 1
ATOM 801 C C . GLY A 1 107 ? -1.807 6.337 13.956 1.00 65.25 107 GLY A C 1
ATOM 802 O O . GLY A 1 107 ? -2.116 7.077 14.891 1.00 65.25 107 GLY A O 1
ATOM 803 N N . ILE A 1 108 ? -2.729 5.872 13.104 1.00 64.81 108 ILE A N 1
ATOM 804 C CA . ILE A 1 108 ? -4.162 6.185 13.233 1.00 64.81 108 ILE A CA 1
ATOM 805 C C . ILE A 1 108 ? -4.721 5.658 14.562 1.00 64.81 108 ILE A C 1
ATOM 807 O O . ILE A 1 108 ? -5.543 6.325 15.196 1.00 64.81 108 ILE A O 1
ATOM 811 N N . GLN A 1 109 ? -4.289 4.479 15.008 1.00 62.78 109 GLN A N 1
ATOM 812 C CA . GLN A 1 109 ? -4.771 3.899 16.260 1.00 62.78 109 GLN A CA 1
ATOM 813 C C . GLN A 1 109 ? -4.151 4.531 17.506 1.00 62.78 109 GLN A C 1
ATOM 815 O O . GLN A 1 109 ? -4.878 4.751 18.473 1.00 62.78 109 GLN A O 1
ATOM 820 N N . ALA A 1 110 ? -2.876 4.914 17.462 1.00 62.94 110 ALA A N 1
ATOM 821 C CA . ALA A 1 110 ? -2.216 5.691 18.506 1.00 62.94 110 ALA A CA 1
ATOM 822 C C . ALA A 1 110 ? -2.909 7.048 18.701 1.00 62.94 110 ALA A C 1
ATOM 824 O O . ALA A 1 110 ? -3.252 7.408 19.824 1.00 62.94 110 ALA A O 1
ATOM 825 N N . LEU A 1 111 ? -3.237 7.750 17.609 1.00 61.59 111 LEU A N 1
ATOM 826 C CA . LEU A 1 111 ? -4.013 8.993 17.669 1.00 61.59 111 LEU A CA 1
ATOM 827 C C . LEU A 1 111 ? -5.414 8.777 18.251 1.00 61.59 111 LEU A C 1
ATOM 829 O O . LEU A 1 111 ? -5.884 9.589 19.045 1.00 61.59 111 LEU A O 1
ATOM 833 N N . LYS A 1 112 ? -6.089 7.674 17.901 1.00 58.75 112 LYS A N 1
ATOM 834 C CA . LYS A 1 112 ? -7.412 7.335 18.458 1.00 58.75 112 LYS A CA 1
ATOM 835 C C . LYS A 1 112 ? -7.341 6.995 19.955 1.00 58.75 112 LYS A C 1
ATOM 837 O O . LYS A 1 112 ? -8.310 7.253 20.665 1.00 58.75 112 LYS A O 1
ATOM 842 N N . ALA A 1 113 ? -6.231 6.420 20.422 1.00 58.72 113 ALA A N 1
ATOM 843 C CA . ALA A 1 113 ? -5.981 6.126 21.832 1.00 58.72 113 ALA A CA 1
ATOM 844 C C . ALA A 1 113 ? -5.652 7.394 22.636 1.00 58.72 113 ALA A C 1
ATOM 846 O O . ALA A 1 113 ? -6.204 7.577 23.717 1.00 58.72 113 ALA A O 1
ATOM 847 N N . LEU A 1 114 ? -4.832 8.296 22.084 1.00 61.50 114 LEU A N 1
ATOM 848 C CA . LEU A 1 114 ? -4.517 9.591 22.696 1.00 61.50 114 LEU A CA 1
ATOM 849 C C . LEU A 1 114 ? -5.741 10.504 22.799 1.00 61.50 114 LEU A C 1
ATOM 851 O O . LEU A 1 114 ? -5.937 11.127 23.828 1.00 61.50 114 LEU A O 1
ATOM 855 N N . ARG A 1 115 ? -6.602 10.542 21.774 1.00 58.31 115 ARG A N 1
ATOM 856 C CA . ARG A 1 115 ? -7.817 11.382 21.758 1.00 58.31 115 ARG A CA 1
ATOM 857 C C . ARG A 1 115 ? -8.955 10.860 22.650 1.00 58.31 115 ARG A C 1
ATOM 859 O O . ARG A 1 115 ? -10.023 11.462 22.683 1.00 58.31 115 ARG A O 1
ATOM 866 N N . ARG A 1 116 ? -8.775 9.690 23.277 1.00 52.50 116 ARG A N 1
ATOM 867 C CA . ARG A 1 116 ? -9.696 9.099 24.265 1.00 52.50 116 ARG A CA 1
ATOM 868 C C . ARG A 1 116 ? -9.215 9.264 25.714 1.00 52.50 116 ARG A C 1
ATOM 870 O O . ARG A 1 116 ? -9.909 8.777 26.605 1.00 52.50 116 ARG A O 1
ATOM 877 N N . LYS A 1 117 ? -8.065 9.901 25.936 1.00 42.66 117 LYS A N 1
ATOM 878 C CA . LYS A 1 117 ? -7.704 10.517 27.216 1.00 42.66 117 LYS A CA 1
ATOM 879 C C . LYS A 1 117 ? -8.084 11.990 27.173 1.00 42.66 117 LYS A C 1
ATOM 881 O O . LYS A 1 117 ? -8.419 12.499 28.258 1.00 42.66 117 LYS A O 1
#

Sequence (117 aa):
MVIAIATSIAFHMGLNAGGAPVGTTMAFATLCLSRLFHGFNCKSQRPMLFSKKLFNNRYLLLAFLFGAALLTSVLTIPVLEPLFDVAALSAANFWTIVGLAFASMLGIQALKALRRK

Solvent-accessible surface area (backbone atoms only — not comparable to full-atom values): 6394 Å² total; per-residue (Å²): 108,68,63,57,54,46,20,53,51,32,23,55,53,20,33,76,72,64,33,66,52,32,5,52,31,32,19,51,53,23,44,55,48,36,50,48,54,44,56,57,53,69,78,38,98,58,80,56,96,80,39,79,62,65,77,66,39,59,69,60,51,47,54,44,54,51,51,53,48,52,54,49,48,50,69,70,37,75,85,39,18,82,77,69,69,39,44,91,66,54,74,69,54,51,52,49,35,55,51,47,26,51,48,43,49,50,51,56,49,52,52,57,55,59,76,72,109

InterPro domains:
  IPR006068 Cation-transporting P-type ATPase, C-terminal [PF00689] (2-113)
  IPR023298 P-type ATPase, transmembrane domain superfamily [SSF81665] (2-116)

Mean predicted aligned error: 8.59 Å

Nearest PDB structures (foldseek):
  7yaj-assembly1_A  TM=8.031E-01  e=1.859E-03  Homo sapiens
  7yah-assembly1_A  TM=8.391E-01  e=3.923E-03  Homo sapiens
  4nab-assembly1_A  TM=8.282E-01  e=5.950E-02  Oryctolagus cuniculus
  5zmv-assembly1_A  TM=8.237E-01  e=8.642E-02  Oryctolagus cuniculus
  2xzb-assembly1_A  TM=7.200E-01  e=2.946E-01  Sus scrofa

pLDDT: mean 73.96, std 11.99, range [42.66, 88.56]

Secondary structure (DSSP, 8-state):
-HHHHHHHHHHHHHHHHH-HHHHHHHHHHHHHHHHHHHHHHHH-SS-STT-THHHH-HHHHHHHHHHHHHHHHHHH-GGGHHHHT-PPPPHHHHHHHHHHHHHHHHHHHHHHHHTT-

Foldseek 3Di:
DLLVVLLQVQLVVLCVVPRRQRSVQLSVLLNLLLVLLVVLVVVDPDQDVPDPVSVVPVVSVVVSVVSNVVSVCCQPPVVNCVVVVHDHDDPVSVVVSVVSSVVSSVVVSVVVVVVVD

Organism: NCBI:txid1076179

Radius of gyration: 15.07 Å; Cα contacts (8 Å, |Δi|>4): 110; chains: 1; bounding box: 33×26×45 Å